Protein AF-A0A1Y2UXI9-F1 (afdb_monomer)

Secondary structure (DSSP, 8-state):
--HHHHHHHHHHHHHHHHHHHHHHHHHHHHHHHHHHHHHHHHHHHHHH-----HHHH-SS-TTHHHHHHHHHHHHHHHHHHHHHHHHHHSTT-----

Sequence (97 aa):
MSSDRYFWLQQFLNLLTFGLWGKLGRLTHYAVDAVLISTILAGMRRSTGLTFNTERVSIGEGKEANKWIEKYLGVGEWVMDQSVAIAGSSGWFRRTR

pLDDT: mean 70.85, std 12.06, range [44.03, 85.19]

Radius of gyration: 22.08 Å; Cα contacts (8 Å, |Δi|>4): 37; chains: 1; bounding box: 50×45×56 Å

Solvent-accessible surface area (backbone atoms only — not comparable to full-atom values): 5520 Å² total; per-residue (Å²): 138,61,67,69,64,51,53,58,50,50,54,52,51,48,52,52,48,56,59,48,47,64,52,48,55,55,51,50,50,54,52,50,51,52,46,51,52,21,27,52,52,28,49,48,33,70,74,69,65,51,72,78,64,57,74,78,71,38,84,79,50,83,56,64,57,51,55,50,49,52,50,43,28,50,50,9,46,51,52,50,54,52,50,50,53,50,46,66,69,36,94,85,50,78,89,81,130

Structure (mmCIF, N/CA/C/O backbone):
data_AF-A0A1Y2UXI9-F1
#
_entry.id   AF-A0A1Y2UXI9-F1
#
loop_
_atom_site.group_PDB
_atom_site.id
_atom_site.type_symbol
_atom_site.label_atom_id
_atom_site.label_alt_id
_atom_site.label_comp_id
_atom_site.label_asym_id
_atom_site.label_entity_id
_atom_site.label_seq_id
_atom_site.pdbx_PDB_ins_code
_atom_site.Cartn_x
_atom_site.Cartn_y
_atom_site.Cartn_z
_atom_site.occupancy
_atom_site.B_iso_or_equiv
_atom_site.auth_seq_id
_atom_site.auth_comp_id
_atom_site.auth_asym_id
_atom_site.auth_atom_id
_atom_site.pdbx_PDB_model_num
ATOM 1 N N . MET A 1 1 ? 24.908 18.794 -35.056 1.00 59.59 1 MET A N 1
ATOM 2 C CA . MET A 1 1 ? 25.443 19.281 -33.762 1.00 59.59 1 MET A CA 1
ATOM 3 C C . MET A 1 1 ? 24.363 19.530 -32.690 1.00 59.59 1 MET A C 1
ATOM 5 O O . MET A 1 1 ? 24.627 20.247 -31.730 1.00 59.59 1 MET A O 1
ATOM 9 N N . SER A 1 2 ? 23.150 18.960 -32.811 1.00 62.19 2 SER A N 1
ATOM 10 C CA . SER A 1 2 ? 22.142 18.972 -31.730 1.00 62.19 2 SER A CA 1
ATOM 11 C C . SER A 1 2 ? 21.935 17.587 -31.100 1.00 62.19 2 SER A C 1
ATOM 13 O O . SER A 1 2 ? 21.682 17.530 -29.903 1.00 62.19 2 SER A O 1
ATOM 15 N N . SER A 1 3 ? 22.133 16.489 -31.846 1.00 66.38 3 SER A N 1
ATOM 16 C CA . SER A 1 3 ? 21.939 15.110 -31.361 1.00 66.38 3 SER A CA 1
ATOM 17 C C . SER A 1 3 ? 22.839 14.716 -30.184 1.00 66.38 3 SER A C 1
ATOM 19 O O . SER A 1 3 ? 22.362 14.064 -29.259 1.00 66.38 3 SER A O 1
ATOM 21 N N . ASP A 1 4 ? 24.090 15.183 -30.148 1.00 74.69 4 ASP A N 1
ATOM 22 C CA . ASP A 1 4 ? 25.027 14.844 -29.062 1.00 74.69 4 ASP A CA 1
ATOM 23 C C . ASP A 1 4 ? 24.587 15.413 -27.711 1.00 74.69 4 ASP A C 1
ATOM 25 O O . ASP A 1 4 ? 24.788 14.794 -26.669 1.00 74.69 4 ASP A O 1
ATOM 29 N N . ARG A 1 5 ? 23.912 16.571 -27.711 1.00 71.88 5 ARG A N 1
ATOM 30 C CA . ARG A 1 5 ? 23.402 17.180 -26.475 1.00 71.88 5 ARG A CA 1
ATOM 31 C C . ARG A 1 5 ? 22.247 16.378 -25.877 1.00 71.88 5 ARG A C 1
ATOM 33 O O . ARG A 1 5 ? 22.131 16.308 -24.659 1.00 71.88 5 ARG A O 1
ATOM 40 N N . TYR A 1 6 ? 21.419 15.748 -26.710 1.00 78.00 6 TYR A N 1
ATOM 41 C CA . TYR A 1 6 ? 20.313 14.913 -26.236 1.00 78.00 6 TYR A CA 1
ATOM 42 C C . TYR A 1 6 ? 20.782 13.536 -25.765 1.00 78.00 6 TYR A C 1
ATOM 44 O O . TYR A 1 6 ? 20.193 12.997 -24.835 1.00 78.00 6 TYR A O 1
ATOM 52 N N . PHE A 1 7 ? 21.858 12.994 -26.341 1.00 82.44 7 PHE A N 1
ATOM 53 C CA . PHE A 1 7 ? 22.438 11.719 -25.912 1.00 82.44 7 PHE A CA 1
ATOM 54 C C . PHE A 1 7 ? 22.862 11.748 -24.432 1.00 82.44 7 PHE A C 1
ATOM 56 O O . PHE A 1 7 ? 22.467 10.887 -23.645 1.00 82.44 7 PHE A O 1
ATOM 63 N N . TRP A 1 8 ? 23.575 12.800 -24.022 1.00 76.38 8 TRP A N 1
ATOM 64 C CA . TRP A 1 8 ? 23.998 12.984 -22.630 1.00 76.38 8 TRP A CA 1
ATOM 65 C C . TRP A 1 8 ? 22.835 13.248 -21.671 1.00 76.38 8 TRP A C 1
ATOM 67 O O . TRP A 1 8 ? 22.818 12.717 -20.559 1.00 76.38 8 TRP A O 1
ATOM 77 N N . LEU A 1 9 ? 21.831 14.015 -22.106 1.00 82.56 9 LEU A N 1
ATOM 78 C CA . LEU A 1 9 ? 20.625 14.254 -21.311 1.00 82.56 9 LEU A CA 1
ATOM 79 C C . LEU A 1 9 ? 19.837 12.956 -21.089 1.00 82.56 9 LEU A C 1
ATOM 81 O O . LEU A 1 9 ? 19.427 12.683 -19.966 1.00 82.56 9 LEU A O 1
ATOM 85 N N . GLN A 1 10 ? 19.689 12.114 -22.114 1.00 81.19 10 GLN A N 1
ATOM 86 C CA . GLN A 1 10 ? 18.998 10.826 -21.998 1.00 81.19 10 GLN A CA 1
ATOM 87 C C . GLN A 1 10 ? 19.729 9.858 -21.060 1.00 81.19 1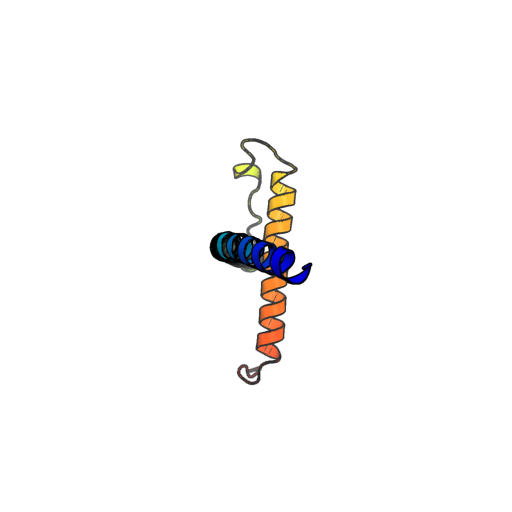0 GLN A C 1
ATOM 89 O O . GLN A 1 10 ? 19.095 9.202 -20.237 1.00 81.19 10 GLN A O 1
ATOM 94 N N . GLN A 1 11 ? 21.063 9.797 -21.110 1.00 79.44 11 GLN A N 1
ATOM 95 C CA . GLN A 1 11 ? 21.836 8.940 -20.206 1.00 79.44 11 GLN A CA 1
ATOM 96 C C . GLN A 1 11 ? 21.693 9.371 -18.737 1.00 79.44 11 GLN A C 1
ATOM 98 O O . GLN A 1 11 ? 21.550 8.522 -17.854 1.00 79.44 11 GLN A O 1
ATOM 103 N N . PHE A 1 12 ? 21.679 10.682 -18.482 1.00 81.69 12 PHE A N 1
ATOM 104 C CA . PHE A 1 12 ? 21.456 11.253 -17.154 1.00 81.69 12 PHE A CA 1
ATOM 105 C C . PHE A 1 12 ? 20.027 11.007 -16.647 1.00 81.69 12 PHE A C 1
ATOM 107 O O . PHE A 1 12 ? 19.843 10.542 -15.520 1.00 81.69 12 PHE A O 1
ATOM 114 N N . LEU A 1 13 ? 19.015 11.239 -17.490 1.00 79.69 13 LEU A N 1
ATOM 115 C CA . LEU A 1 13 ? 17.619 10.933 -17.166 1.00 79.69 13 LEU A CA 1
ATOM 116 C C . LEU A 1 13 ? 17.402 9.440 -16.897 1.00 79.69 13 LEU A C 1
ATOM 118 O O . LEU A 1 13 ? 16.683 9.098 -15.959 1.00 79.69 13 LEU A O 1
ATOM 122 N N . ASN A 1 14 ? 18.038 8.547 -17.658 1.00 81.06 14 ASN A N 1
ATOM 123 C CA . ASN A 1 14 ? 17.970 7.108 -17.410 1.00 81.06 14 ASN A CA 1
ATOM 124 C C . ASN A 1 14 ? 18.586 6.752 -16.055 1.00 81.06 14 ASN A C 1
ATOM 126 O O . ASN A 1 14 ? 17.982 5.995 -15.303 1.00 81.06 14 ASN A O 1
ATOM 130 N N . LEU A 1 15 ? 19.729 7.338 -15.687 1.00 79.69 15 LEU A N 1
ATOM 131 C CA . LEU A 1 15 ? 20.358 7.100 -14.383 1.00 79.69 15 LEU A CA 1
ATOM 132 C C . LEU A 1 15 ? 19.450 7.522 -13.215 1.00 79.69 15 LEU A C 1
ATOM 134 O O . LEU A 1 15 ? 19.314 6.795 -12.230 1.00 79.69 15 LEU A O 1
ATOM 138 N N . LEU A 1 16 ? 18.793 8.678 -13.351 1.00 78.44 16 LEU A N 1
ATOM 139 C CA . LEU A 1 16 ? 17.804 9.159 -12.387 1.00 78.44 16 LEU A CA 1
ATOM 140 C C . LEU A 1 16 ? 16.568 8.255 -12.347 1.00 78.44 16 LEU A C 1
ATOM 142 O O . LEU A 1 16 ? 16.103 7.917 -11.261 1.00 78.44 16 LEU A O 1
ATOM 146 N N . THR A 1 17 ? 16.077 7.818 -13.508 1.00 77.69 17 THR A N 1
ATOM 147 C CA . THR A 1 17 ? 14.931 6.906 -13.637 1.00 77.69 17 THR A CA 1
ATOM 148 C C . THR A 1 17 ? 15.221 5.556 -12.985 1.00 77.69 17 THR A C 1
ATOM 150 O O . THR A 1 17 ? 14.439 5.111 -12.151 1.00 77.69 17 THR A O 1
ATOM 153 N N . PHE A 1 18 ? 16.368 4.934 -13.274 1.00 76.19 18 PHE A N 1
ATOM 154 C CA . PHE A 1 18 ? 16.789 3.662 -12.677 1.00 76.19 18 PHE A CA 1
ATOM 155 C C . PHE A 1 18 ? 17.011 3.777 -11.160 1.00 76.19 18 PHE A C 1
ATOM 157 O O . PHE A 1 18 ? 16.583 2.903 -10.403 1.00 76.19 18 PHE A O 1
ATOM 164 N N . GLY A 1 19 ? 17.623 4.872 -10.695 1.00 76.00 19 GLY A N 1
ATOM 165 C CA . GLY A 1 19 ? 17.810 5.141 -9.267 1.00 76.00 19 GLY A CA 1
ATOM 166 C C . GLY A 1 19 ? 16.496 5.388 -8.514 1.00 76.00 19 GLY A C 1
ATOM 167 O O . GLY A 1 19 ? 16.340 4.935 -7.375 1.00 76.00 19 GLY A O 1
ATOM 168 N N . LEU A 1 20 ? 15.526 6.060 -9.144 1.00 75.94 20 LEU A N 1
ATOM 169 C CA . LEU A 1 20 ? 14.169 6.200 -8.610 1.00 75.94 20 LEU A CA 1
ATOM 170 C C . LEU A 1 20 ? 13.430 4.861 -8.605 1.00 75.94 20 LEU A C 1
ATOM 172 O O . LEU A 1 20 ? 12.744 4.555 -7.632 1.00 75.94 20 LEU A O 1
ATOM 176 N N . TRP A 1 21 ? 13.597 4.045 -9.646 1.00 77.56 21 TRP A N 1
ATOM 177 C CA . TRP A 1 21 ? 12.890 2.775 -9.805 1.00 77.56 21 TRP A CA 1
ATOM 178 C C . TRP A 1 21 ? 13.174 1.797 -8.659 1.00 77.56 21 TRP A C 1
ATOM 180 O O . TRP A 1 21 ? 12.257 1.178 -8.121 1.00 77.56 21 TRP A O 1
ATOM 190 N N . GLY A 1 22 ? 14.422 1.741 -8.182 1.00 76.38 22 GLY A N 1
ATOM 191 C CA . GLY A 1 22 ? 14.780 0.942 -7.003 1.00 76.38 22 GLY A CA 1
ATOM 192 C C . GLY A 1 22 ? 14.134 1.425 -5.692 1.00 76.38 22 GLY A C 1
ATOM 193 O O . GLY A 1 22 ? 13.891 0.631 -4.781 1.00 76.38 22 GLY A O 1
ATOM 194 N N . LYS A 1 23 ? 13.823 2.723 -5.569 1.00 77.75 23 LYS A N 1
ATOM 195 C CA . LYS A 1 23 ? 13.065 3.265 -4.425 1.00 77.75 23 LYS A CA 1
ATOM 196 C C . LYS A 1 23 ? 11.565 3.010 -4.576 1.00 77.75 23 LYS A C 1
ATOM 198 O O . LYS A 1 23 ? 10.918 2.676 -3.586 1.00 77.75 23 LYS A O 1
ATOM 203 N N . LEU A 1 24 ? 11.044 3.097 -5.802 1.00 81.25 24 LEU A N 1
ATOM 204 C CA . LEU A 1 24 ? 9.653 2.780 -6.121 1.00 81.25 24 LEU A CA 1
ATOM 205 C C . LEU A 1 24 ? 9.322 1.315 -5.825 1.00 81.25 24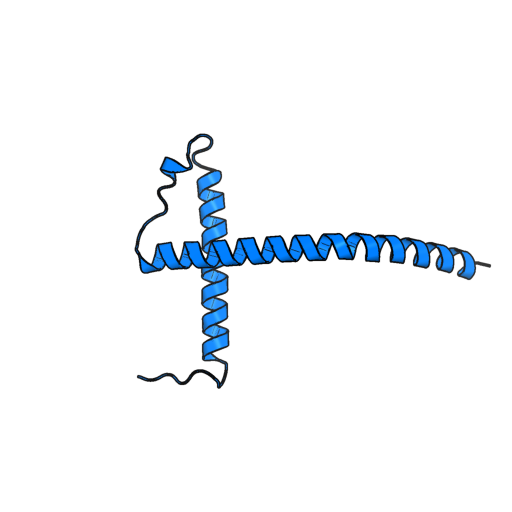 LEU A C 1
ATOM 207 O O . LEU A 1 24 ? 8.289 1.063 -5.226 1.00 81.25 24 LEU A O 1
ATOM 211 N N . GLY A 1 25 ? 10.220 0.367 -6.114 1.00 80.88 25 GLY A N 1
ATOM 212 C CA . GLY A 1 25 ? 9.993 -1.047 -5.785 1.00 80.88 25 GLY A CA 1
ATOM 213 C C . GLY A 1 25 ? 9.753 -1.300 -4.289 1.00 80.88 25 GLY A C 1
ATOM 214 O O . GLY A 1 25 ? 8.821 -2.009 -3.918 1.00 80.88 25 GLY A O 1
ATOM 215 N N . ARG A 1 26 ? 10.537 -0.660 -3.407 1.00 79.19 26 ARG A N 1
ATOM 216 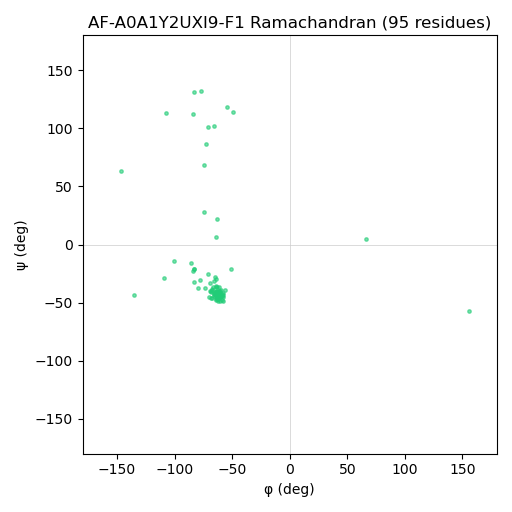C CA . ARG A 1 26 ? 10.326 -0.747 -1.948 1.00 79.19 26 ARG A CA 1
ATOM 217 C C . ARG A 1 26 ? 9.035 -0.061 -1.509 1.00 79.19 26 ARG A C 1
ATOM 219 O O . ARG A 1 26 ? 8.328 -0.594 -0.663 1.00 79.19 26 ARG A O 1
ATOM 226 N N . LEU A 1 27 ? 8.708 1.087 -2.104 1.00 84.94 27 LEU A N 1
ATOM 227 C CA . LEU A 1 27 ? 7.447 1.782 -1.841 1.00 84.94 27 LEU A CA 1
ATOM 228 C C . LEU A 1 27 ? 6.238 0.928 -2.244 1.00 84.94 27 LEU A C 1
ATOM 230 O O . LEU A 1 27 ? 5.284 0.837 -1.480 1.00 84.94 27 LEU A O 1
ATOM 234 N N . THR A 1 28 ? 6.291 0.273 -3.405 1.00 84.75 28 THR A N 1
ATOM 235 C CA . THR A 1 28 ? 5.251 -0.654 -3.859 1.00 84.75 28 THR A CA 1
ATOM 236 C C . THR A 1 28 ? 5.100 -1.818 -2.890 1.00 84.75 28 THR A C 1
ATOM 238 O O . THR A 1 28 ? 3.973 -2.135 -2.534 1.00 84.75 28 THR A O 1
ATOM 241 N N . HIS A 1 29 ? 6.196 -2.407 -2.404 1.00 84.81 29 HIS A N 1
ATOM 242 C CA . HIS A 1 29 ? 6.121 -3.453 -1.380 1.00 84.81 29 HIS A CA 1
ATOM 243 C C . HIS A 1 29 ? 5.417 -2.974 -0.107 1.00 84.81 29 HIS A C 1
ATOM 245 O O . HIS A 1 29 ? 4.471 -3.618 0.331 1.00 84.81 29 HIS A O 1
ATOM 251 N N . TYR A 1 30 ? 5.786 -1.809 0.434 1.00 84.06 30 TYR A N 1
ATOM 252 C CA . TYR A 1 30 ? 5.109 -1.266 1.617 1.00 84.06 30 TYR A CA 1
ATOM 253 C C . TYR A 1 30 ? 3.639 -0.920 1.361 1.00 84.06 30 TYR A C 1
ATOM 255 O O . TYR A 1 30 ? 2.803 -1.102 2.242 1.00 84.06 30 TYR A O 1
ATOM 263 N N . ALA A 1 31 ? 3.306 -0.441 0.160 1.00 83.81 31 ALA A N 1
ATOM 264 C CA . ALA A 1 31 ? 1.924 -0.186 -0.229 1.00 83.81 31 ALA A CA 1
ATOM 265 C C . ALA A 1 31 ? 1.114 -1.490 -0.313 1.00 83.81 31 ALA A C 1
ATOM 267 O O . ALA A 1 31 ? -0.011 -1.540 0.179 1.00 83.81 31 ALA A O 1
ATOM 268 N N . VAL A 1 32 ? 1.692 -2.551 -0.884 1.00 83.88 32 VAL A N 1
ATOM 269 C CA . VAL A 1 32 ? 1.077 -3.884 -0.937 1.00 83.88 32 VAL A CA 1
ATOM 270 C C . VAL A 1 32 ? 0.874 -4.435 0.474 1.00 83.88 32 VAL A C 1
ATOM 272 O O . VAL A 1 32 ? -0.234 -4.854 0.794 1.00 83.88 32 VAL A O 1
ATOM 275 N N . ASP A 1 33 ? 1.881 -4.360 1.345 1.00 83.81 33 ASP A N 1
ATOM 276 C CA . ASP A 1 33 ? 1.771 -4.821 2.733 1.00 83.81 33 ASP A CA 1
ATOM 277 C C . ASP A 1 33 ? 0.694 -4.046 3.505 1.00 83.81 33 ASP A C 1
ATOM 279 O O . ASP A 1 33 ? -0.124 -4.641 4.206 1.00 83.81 33 ASP A O 1
ATOM 283 N N . ALA A 1 34 ? 0.628 -2.723 3.329 1.00 85.19 34 ALA A N 1
ATOM 284 C CA . ALA A 1 34 ? -0.401 -1.891 3.946 1.00 85.19 34 ALA A CA 1
ATOM 285 C C . ALA A 1 34 ? -1.816 -2.290 3.492 1.00 85.19 34 ALA A C 1
ATOM 287 O O . ALA A 1 34 ? -2.734 -2.350 4.313 1.00 85.19 34 ALA A O 1
ATOM 288 N N . VAL A 1 35 ? -1.989 -2.604 2.205 1.00 82.31 35 VAL A N 1
ATOM 289 C CA . VAL A 1 35 ? -3.259 -3.086 1.642 1.00 82.31 35 VAL A CA 1
ATOM 290 C C . VAL A 1 35 ? -3.609 -4.481 2.161 1.00 82.31 35 VAL A C 1
ATOM 292 O O . VAL A 1 35 ? -4.766 -4.726 2.502 1.00 82.31 35 VAL A O 1
ATOM 295 N N . LEU A 1 36 ? -2.639 -5.391 2.276 1.00 83.62 36 LEU A N 1
ATOM 296 C CA . LEU A 1 36 ? -2.855 -6.728 2.836 1.00 83.62 36 LEU A CA 1
ATOM 297 C C . LEU A 1 36 ? -3.306 -6.651 4.297 1.00 83.62 36 LEU A C 1
ATOM 299 O O . LEU A 1 36 ? -4.302 -7.271 4.668 1.00 83.62 36 LEU A O 1
ATOM 303 N N . ILE A 1 37 ? -2.624 -5.840 5.109 1.00 82.94 37 ILE A N 1
ATOM 304 C CA . ILE A 1 37 ? -2.991 -5.602 6.510 1.00 82.94 37 ILE A CA 1
ATOM 305 C C . ILE A 1 37 ? -4.398 -5.000 6.593 1.00 82.94 37 ILE A C 1
ATOM 307 O O . ILE A 1 37 ? -5.216 -5.465 7.383 1.00 82.94 37 ILE A O 1
ATOM 311 N N . SER A 1 38 ? -4.706 -4.015 5.748 1.00 79.88 38 SER A N 1
ATOM 312 C CA . SER A 1 38 ? -6.038 -3.411 5.635 1.00 79.88 38 SER A CA 1
ATOM 313 C C . SER A 1 38 ? -7.118 -4.444 5.292 1.00 79.88 38 SER A C 1
ATOM 315 O O . SER A 1 38 ? -8.162 -4.477 5.942 1.00 79.88 38 SER A O 1
ATOM 317 N N . THR A 1 39 ? -6.849 -5.326 4.329 1.00 83.19 39 THR A N 1
ATOM 318 C CA . THR A 1 39 ? -7.767 -6.386 3.890 1.00 83.19 39 THR A CA 1
ATOM 319 C C . THR A 1 39 ? -8.023 -7.392 5.011 1.00 83.19 39 THR A C 1
ATOM 321 O O . THR A 1 39 ? -9.171 -7.754 5.262 1.00 83.19 39 THR A O 1
ATOM 324 N N . ILE A 1 40 ? -6.980 -7.799 5.743 1.00 81.50 40 ILE A N 1
ATOM 325 C CA . ILE A 1 40 ? -7.102 -8.694 6.902 1.00 81.50 40 ILE A CA 1
ATOM 326 C C . ILE A 1 40 ? -7.905 -8.019 8.020 1.00 81.50 40 ILE A C 1
ATOM 328 O O . ILE A 1 40 ? -8.834 -8.626 8.551 1.00 81.50 40 ILE A O 1
ATOM 332 N N . LEU A 1 41 ? -7.607 -6.759 8.350 1.00 74.00 41 LEU A N 1
ATOM 333 C CA . LEU A 1 41 ? -8.339 -6.000 9.370 1.00 74.00 41 LEU A CA 1
ATOM 334 C C . LEU A 1 41 ? -9.813 -5.800 9.000 1.00 74.00 41 LEU A C 1
ATOM 336 O O . LEU A 1 41 ? -10.688 -5.956 9.853 1.00 74.00 41 LEU A O 1
ATOM 340 N N . ALA A 1 42 ? -10.094 -5.480 7.738 1.00 77.38 42 ALA A N 1
ATOM 341 C CA . ALA A 1 42 ? -11.445 -5.347 7.207 1.00 77.38 42 ALA A CA 1
ATOM 342 C C . ALA A 1 42 ? -12.202 -6.678 7.268 1.00 77.38 42 ALA A C 1
ATOM 344 O O . ALA A 1 42 ? -13.329 -6.735 7.765 1.00 77.38 42 ALA A O 1
ATOM 345 N N . GLY A 1 43 ? -11.553 -7.767 6.850 1.00 72.12 43 GLY A N 1
ATOM 346 C CA . GLY A 1 43 ? -12.082 -9.122 6.954 1.00 72.12 43 GLY A CA 1
ATOM 347 C C . GLY A 1 43 ? -12.391 -9.517 8.398 1.00 72.12 43 GLY A C 1
ATOM 348 O O . GLY A 1 43 ? -13.473 -10.033 8.661 1.00 72.12 43 GLY A O 1
ATOM 349 N N . MET A 1 44 ? -11.497 -9.213 9.347 1.00 73.69 44 MET A N 1
ATOM 350 C CA . MET A 1 44 ? -11.711 -9.446 10.781 1.00 73.69 44 MET A CA 1
ATOM 351 C C . MET A 1 44 ? -12.877 -8.618 11.330 1.00 73.69 44 MET A C 1
ATOM 353 O O . MET A 1 44 ? -13.730 -9.166 12.025 1.00 73.69 44 MET A O 1
ATOM 357 N N . ARG A 1 45 ? -12.969 -7.325 10.990 1.00 65.69 45 ARG A N 1
ATOM 358 C CA . ARG A 1 45 ? -14.099 -6.458 11.370 1.00 65.69 45 ARG A CA 1
ATOM 359 C C . ARG A 1 45 ? -15.430 -7.013 10.856 1.00 65.69 45 ARG A C 1
ATOM 361 O O . ARG A 1 45 ? -16.413 -7.020 11.593 1.00 65.69 45 ARG A O 1
ATOM 368 N N . ARG A 1 46 ? -15.461 -7.514 9.616 1.00 66.25 46 ARG A N 1
ATOM 369 C CA . ARG A 1 46 ? -16.654 -8.104 8.989 1.00 66.25 46 ARG A CA 1
ATOM 370 C C . ARG A 1 46 ? -17.005 -9.491 9.539 1.00 66.25 46 ARG A C 1
ATOM 372 O O . ARG A 1 46 ? -18.186 -9.788 9.672 1.00 66.25 46 ARG A O 1
ATOM 379 N N . SER A 1 47 ? -16.016 -10.335 9.848 1.00 58.88 47 SER A N 1
ATOM 380 C CA . SER A 1 47 ? -16.234 -11.719 10.303 1.00 58.88 47 SER A CA 1
ATOM 381 C C . SER A 1 47 ? -16.536 -11.831 11.795 1.00 58.88 47 SER A C 1
ATOM 383 O O . SER A 1 47 ? -17.291 -12.709 12.202 1.00 58.88 47 SER A O 1
ATOM 385 N N . THR A 1 48 ? -15.970 -10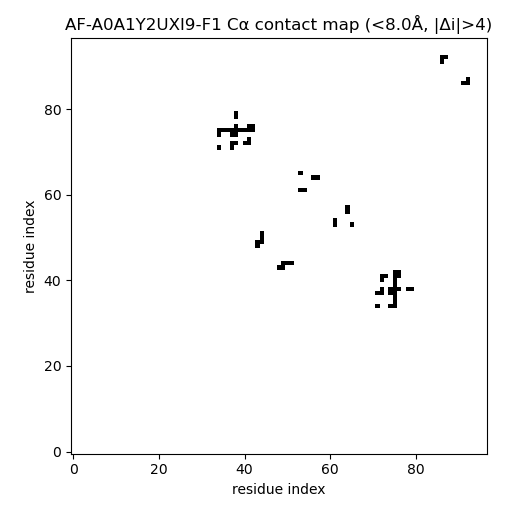.942 12.609 1.00 57.53 48 THR A N 1
ATOM 386 C CA . THR A 1 48 ? -16.141 -10.967 14.068 1.00 57.53 48 THR A CA 1
ATOM 387 C C . THR A 1 48 ? -17.172 -9.956 14.566 1.00 57.53 48 THR A C 1
ATOM 389 O O . THR A 1 48 ? -17.589 -10.031 15.718 1.00 57.53 48 THR A O 1
ATOM 392 N N . GLY A 1 49 ? -17.582 -8.995 13.729 1.00 52.03 49 GLY A N 1
ATOM 393 C CA . GLY A 1 49 ? -18.450 -7.890 14.140 1.00 52.03 49 GLY A CA 1
ATOM 394 C C . GLY A 1 49 ? -17.792 -6.933 15.142 1.00 52.03 49 GLY A C 1
ATOM 395 O O . GLY A 1 49 ? -18.452 -6.007 15.611 1.00 52.03 49 GLY A O 1
ATOM 396 N N . LEU A 1 50 ? -16.503 -7.122 15.467 1.00 52.34 50 LEU A N 1
ATOM 397 C CA . LEU A 1 50 ? -15.748 -6.184 16.286 1.00 52.34 50 LEU A CA 1
ATOM 398 C C . LEU A 1 50 ? -15.493 -4.920 15.464 1.00 52.34 50 LEU A C 1
ATOM 400 O O . LEU A 1 50 ? -14.589 -4.847 14.629 1.00 52.34 50 LEU A O 1
ATOM 404 N N . THR A 1 51 ? -16.290 -3.891 15.725 1.00 52.28 51 THR A N 1
ATOM 405 C CA . THR A 1 51 ? -15.920 -2.513 15.428 1.00 52.28 51 THR A CA 1
ATOM 406 C C . THR A 1 51 ? -14.581 -2.245 16.105 1.00 52.28 51 THR A C 1
ATOM 408 O O . THR A 1 51 ? -14.465 -2.359 17.325 1.00 52.28 51 THR A O 1
ATOM 411 N N . PHE A 1 52 ? -13.550 -1.931 15.312 1.00 52.28 52 PHE A N 1
ATOM 412 C CA . PHE A 1 52 ? -12.280 -1.448 15.844 1.00 52.28 52 PHE A CA 1
ATOM 413 C C . PHE A 1 52 ? -12.600 -0.327 16.822 1.00 52.28 52 PHE A C 1
ATOM 415 O O . PHE A 1 52 ? -13.165 0.690 16.418 1.00 52.28 52 PHE A O 1
ATOM 422 N N . ASN A 1 53 ? -12.314 -0.553 18.106 1.00 47.59 53 ASN A N 1
ATOM 423 C CA . ASN A 1 53 ? -12.576 0.442 19.125 1.00 47.59 53 ASN A CA 1
ATOM 424 C C . ASN A 1 53 ? -11.536 1.551 18.950 1.00 47.59 53 ASN A C 1
ATOM 426 O O . ASN A 1 53 ? -10.444 1.528 19.523 1.00 47.59 53 ASN A O 1
ATOM 430 N N . THR A 1 54 ? -11.884 2.487 18.074 1.00 51.28 54 THR A N 1
ATOM 431 C CA . THR A 1 54 ? -11.172 3.715 17.742 1.00 51.28 54 THR A CA 1
ATOM 432 C C . THR A 1 54 ? -10.809 4.524 18.981 1.00 51.28 54 THR A C 1
ATOM 434 O O . THR A 1 54 ? -9.844 5.281 18.968 1.00 51.28 54 THR A O 1
ATOM 437 N N . GLU A 1 55 ? -11.507 4.294 20.088 1.00 48.94 55 GLU A N 1
ATOM 438 C CA . GLU A 1 55 ? -11.264 4.883 21.397 1.00 48.94 55 GLU A CA 1
ATOM 439 C C . GLU A 1 55 ? -9.908 4.473 22.010 1.00 48.94 55 GLU A C 1
ATOM 441 O O . GLU A 1 55 ? -9.280 5.287 22.679 1.00 48.94 55 GLU A O 1
ATOM 446 N N . ARG A 1 56 ? -9.368 3.273 21.718 1.00 46.00 56 ARG A N 1
ATOM 447 C CA . ARG A 1 56 ? -8.021 2.873 22.199 1.00 46.00 56 ARG A CA 1
ATOM 448 C C . ARG A 1 56 ? -6.867 3.383 21.332 1.00 46.00 56 ARG A C 1
ATOM 450 O O . ARG A 1 56 ? -5.745 3.473 21.818 1.00 46.00 56 ARG A O 1
ATOM 457 N N . VAL A 1 57 ? -7.137 3.724 20.070 1.00 47.28 57 VAL A N 1
ATOM 458 C CA . VAL A 1 57 ? -6.179 4.417 19.183 1.00 47.28 57 VAL A CA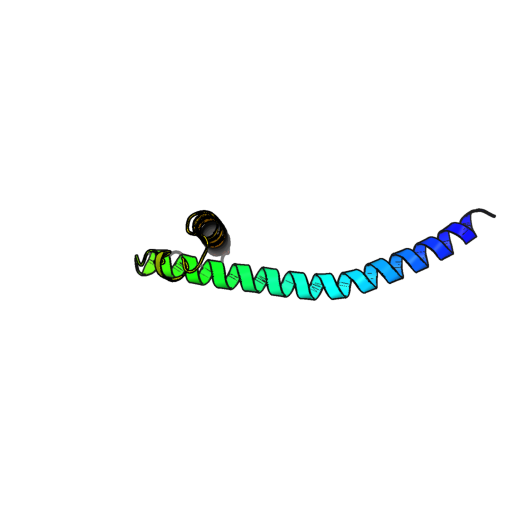 1
ATOM 459 C C . VAL A 1 57 ? -6.255 5.940 19.380 1.00 47.28 57 VAL A C 1
ATOM 461 O O . VAL A 1 57 ? -5.321 6.655 19.035 1.00 47.28 57 VAL A O 1
ATOM 464 N N . SER A 1 58 ? -7.319 6.442 20.020 1.00 44.03 58 SER A N 1
ATOM 465 C CA . SER A 1 58 ? -7.572 7.865 20.300 1.00 44.03 58 SER A CA 1
ATOM 466 C C . SER A 1 58 ? -6.711 8.476 21.416 1.00 44.03 58 SER A C 1
ATOM 468 O O . SER A 1 58 ? -7.102 9.480 22.010 1.00 44.03 58 SER A O 1
ATOM 470 N N . ILE A 1 59 ? -5.501 7.965 21.663 1.00 47.91 59 ILE A N 1
ATOM 471 C CA . ILE A 1 59 ? -4.483 8.740 22.386 1.00 47.91 59 ILE A CA 1
ATOM 472 C C . ILE A 1 59 ? -3.949 9.816 21.419 1.00 47.91 59 ILE A C 1
ATOM 474 O O . ILE A 1 59 ? -2.836 9.713 20.921 1.00 47.91 59 ILE A O 1
ATOM 478 N N . GLY A 1 60 ? -4.769 10.814 21.063 1.00 45.62 60 GLY A N 1
ATOM 479 C CA . GLY A 1 60 ? -4.296 11.988 20.317 1.00 45.62 60 GLY A CA 1
ATOM 480 C C . GLY A 1 60 ? -5.327 12.755 19.484 1.00 45.62 60 GLY A C 1
ATOM 481 O O . GLY A 1 60 ? -5.478 13.952 19.686 1.00 45.62 60 GLY A O 1
ATOM 482 N N . GLU A 1 61 ? -6.024 12.123 18.530 1.00 52.94 61 GLU A N 1
ATOM 483 C CA . GLU A 1 61 ? -6.677 12.868 17.425 1.00 52.94 61 GLU A CA 1
ATOM 484 C C . GLU A 1 61 ? -8.002 12.226 16.949 1.00 52.94 61 GLU A C 1
ATOM 486 O O . GLU A 1 61 ? -8.146 11.769 15.812 1.00 52.94 61 GLU A O 1
ATOM 491 N N . GLY A 1 62 ? -8.998 12.178 17.839 1.00 53.94 62 GLY A N 1
ATOM 492 C CA . GLY A 1 62 ? -10.235 11.374 17.750 1.00 53.94 62 GLY A CA 1
ATOM 493 C C . GLY A 1 62 ? -11.246 11.633 16.612 1.00 53.94 62 GLY A C 1
ATOM 494 O O . GLY A 1 62 ? -12.406 11.255 16.752 1.00 53.94 62 GLY A O 1
ATOM 495 N N . LYS A 1 63 ? -10.870 12.235 15.475 1.00 56.88 63 LYS A N 1
ATOM 496 C CA . LYS A 1 63 ? -11.736 12.316 14.273 1.00 56.88 63 LYS A CA 1
ATOM 497 C C . LYS A 1 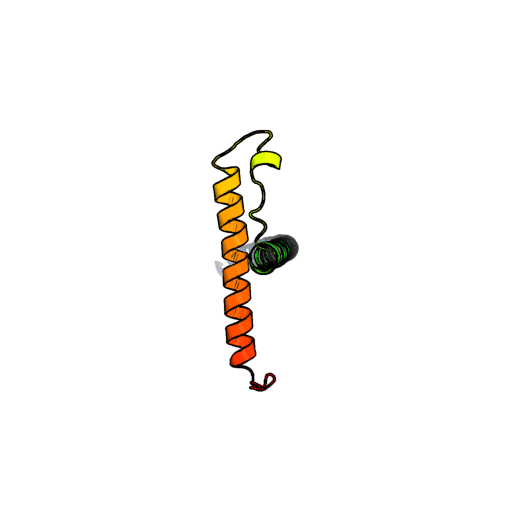63 ? -11.002 12.006 12.974 1.00 56.88 63 LYS A C 1
ATOM 499 O O . LYS A 1 63 ? -11.513 11.242 12.158 1.00 56.88 63 LYS A O 1
ATOM 504 N N . GLU A 1 64 ? -9.798 12.543 12.801 1.00 58.72 64 GLU A N 1
ATOM 505 C CA . GLU A 1 64 ? -9.001 12.283 11.601 1.00 58.72 64 GLU A CA 1
ATOM 506 C C . GLU A 1 64 ? -8.508 10.835 11.583 1.00 58.72 64 GLU A C 1
ATOM 508 O O . GLU A 1 64 ? -8.698 10.148 10.582 1.00 58.72 64 GLU A O 1
ATOM 513 N N . ALA A 1 65 ? -7.997 10.314 12.704 1.00 60.59 65 ALA A N 1
ATOM 514 C CA . ALA A 1 65 ? -7.564 8.918 12.800 1.00 60.59 65 ALA A CA 1
ATOM 515 C C . ALA A 1 65 ? -8.689 7.933 12.438 1.00 60.59 65 ALA A C 1
ATOM 517 O O . ALA A 1 65 ? -8.458 6.965 11.717 1.00 60.59 65 ALA A O 1
ATOM 518 N N . ASN A 1 66 ? -9.926 8.227 12.847 1.00 65.81 66 ASN A N 1
ATOM 519 C CA . ASN A 1 66 ? -11.093 7.399 12.533 1.00 65.81 66 ASN A CA 1
ATOM 520 C C . ASN A 1 66 ? -11.402 7.405 11.042 1.00 65.81 66 ASN A C 1
ATOM 522 O O . ASN A 1 66 ? -11.579 6.347 10.449 1.00 65.81 66 ASN A O 1
ATOM 526 N N . LYS A 1 67 ? -11.368 8.582 10.414 1.00 70.81 67 LYS A N 1
ATOM 527 C CA . LYS A 1 67 ? -11.559 8.729 8.969 1.00 70.81 67 LYS A CA 1
ATOM 528 C C . LYS A 1 67 ? -10.455 8.035 8.168 1.00 70.81 67 LYS A C 1
ATOM 530 O O . LYS A 1 67 ? -10.721 7.476 7.105 1.00 70.81 67 LYS A O 1
ATOM 535 N N . TRP A 1 68 ? -9.215 8.063 8.655 1.00 71.50 68 TRP A N 1
ATOM 536 C CA . TRP A 1 68 ? -8.104 7.333 8.046 1.00 71.50 68 TRP A CA 1
ATOM 537 C C . TRP A 1 68 ? -8.281 5.824 8.196 1.00 71.50 68 TRP A C 1
ATOM 539 O O . TRP A 1 68 ? -8.165 5.116 7.203 1.00 71.50 68 TRP A O 1
ATOM 549 N N . ILE A 1 69 ? -8.640 5.335 9.382 1.00 72.44 69 ILE A N 1
ATOM 550 C CA . ILE A 1 69 ? -8.918 3.914 9.627 1.00 72.44 69 ILE A CA 1
ATOM 551 C C . ILE A 1 69 ? -10.090 3.428 8.766 1.00 72.44 69 ILE A C 1
ATOM 553 O O . ILE A 1 69 ? -9.979 2.381 8.139 1.00 72.44 69 ILE A O 1
ATOM 557 N N . GLU A 1 70 ? -11.172 4.199 8.658 1.00 74.62 70 GLU A N 1
ATOM 558 C CA . GLU A 1 70 ? -12.304 3.896 7.773 1.00 74.62 70 GLU A CA 1
ATOM 559 C C . GLU A 1 70 ? -11.875 3.803 6.306 1.00 74.62 70 GLU A C 1
ATOM 561 O O . GLU A 1 70 ? -12.252 2.856 5.619 1.00 74.62 70 GLU A O 1
ATOM 566 N N . LYS A 1 71 ? -11.037 4.732 5.827 1.00 78.31 71 LYS A N 1
ATOM 567 C CA . LYS A 1 71 ? -10.471 4.665 4.471 1.00 78.31 71 LYS A CA 1
ATOM 568 C C . LYS A 1 71 ? -9.579 3.441 4.281 1.00 78.31 71 LYS A C 1
ATOM 570 O O . LYS A 1 71 ? -9.697 2.772 3.259 1.00 78.31 71 LYS A O 1
ATOM 575 N N . TYR A 1 72 ? -8.711 3.140 5.247 1.00 73.50 72 TYR A N 1
ATOM 576 C CA . TYR A 1 72 ? -7.859 1.953 5.212 1.00 73.50 72 TYR A CA 1
ATOM 577 C C . TYR A 1 72 ? -8.710 0.686 5.162 1.00 73.50 72 TYR A C 1
ATOM 579 O O . TYR A 1 72 ? -8.494 -0.138 4.286 1.00 73.50 72 TYR A O 1
ATOM 587 N N . LEU A 1 73 ? -9.716 0.542 6.021 1.00 77.12 73 LEU A N 1
ATOM 588 C CA . LEU A 1 73 ? -10.628 -0.605 6.015 1.00 77.12 73 LEU A CA 1
ATOM 589 C C . LEU A 1 73 ? -11.423 -0.700 4.703 1.00 77.12 73 LEU A C 1
ATOM 591 O O . LEU A 1 73 ? -11.545 -1.788 4.149 1.00 77.12 73 LEU A O 1
ATOM 595 N N . GLY A 1 74 ? -11.897 0.426 4.164 1.00 80.75 74 GLY A N 1
ATOM 596 C CA . GLY A 1 74 ? -12.645 0.467 2.904 1.00 80.75 74 GLY A CA 1
ATOM 597 C C . GLY A 1 74 ? -11.831 0.010 1.690 1.00 80.75 74 GLY A C 1
ATOM 598 O O . GLY A 1 74 ? -12.360 -0.686 0.825 1.00 80.75 74 GLY A O 1
ATOM 599 N N . VAL A 1 75 ? -10.530 0.327 1.638 1.00 83.94 75 VAL A N 1
ATOM 600 C CA . VAL A 1 75 ? -9.635 -0.216 0.597 1.00 83.94 75 VAL A CA 1
ATOM 601 C C . VAL A 1 75 ? -9.544 -1.739 0.711 1.00 83.94 75 VAL A C 1
ATOM 603 O O . VAL A 1 75 ? -9.597 -2.428 -0.304 1.00 83.94 75 VAL A O 1
ATOM 606 N N . GLY A 1 76 ? -9.460 -2.269 1.932 1.00 80.06 76 GLY A N 1
ATOM 607 C CA . GLY A 1 76 ? -9.391 -3.706 2.186 1.00 80.06 76 GLY A CA 1
ATOM 608 C C . GLY A 1 76 ? -10.660 -4.445 1.765 1.00 80.06 76 GLY A C 1
ATOM 609 O O . GLY A 1 76 ? -10.580 -5.485 1.116 1.00 80.06 76 GLY A O 1
ATOM 610 N N . GLU A 1 77 ? -11.834 -3.882 2.066 1.00 78.06 77 GLU A N 1
ATOM 611 C CA . GLU A 1 77 ? -13.122 -4.415 1.600 1.00 78.06 77 GLU A CA 1
ATOM 612 C C . GLU A 1 77 ? -13.198 -4.419 0.066 1.00 78.06 77 GLU A C 1
ATOM 614 O O . GLU A 1 77 ? -13.532 -5.444 -0.525 1.00 78.06 77 GLU A O 1
ATOM 619 N N . TRP A 1 78 ? -12.794 -3.324 -0.589 1.00 84.88 78 TRP A N 1
ATOM 620 C CA . TRP A 1 78 ? -12.776 -3.242 -2.051 1.00 84.88 78 TRP A CA 1
ATOM 621 C C . TRP A 1 78 ? -11.841 -4.281 -2.684 1.00 84.88 78 TRP A C 1
ATOM 623 O O . TRP A 1 78 ? -12.233 -4.967 -3.628 1.00 84.88 78 TRP A O 1
ATOM 633 N N . VAL A 1 79 ? -10.623 -4.443 -2.153 1.00 83.50 79 VAL A N 1
ATOM 634 C CA . VAL A 1 79 ? -9.667 -5.455 -2.632 1.00 83.50 79 VAL A CA 1
ATOM 635 C C . VAL A 1 79 ? -10.225 -6.860 -2.443 1.00 83.50 79 VAL A C 1
ATOM 637 O O . VAL A 1 79 ? -10.120 -7.690 -3.349 1.00 83.50 79 VAL A O 1
ATOM 640 N N . MET A 1 80 ? -10.863 -7.128 -1.303 1.00 80.12 80 MET A N 1
ATOM 641 C CA . MET A 1 80 ? -11.488 -8.419 -1.046 1.00 80.12 80 MET A CA 1
ATOM 642 C C . MET A 1 80 ? -12.629 -8.697 -2.028 1.00 80.12 80 MET A C 1
ATOM 644 O O . MET A 1 80 ? -12.652 -9.767 -2.636 1.00 80.12 80 MET A O 1
ATOM 648 N N . ASP A 1 81 ? -13.514 -7.733 -2.264 1.00 81.75 81 ASP A N 1
ATOM 649 C CA . ASP A 1 81 ? -14.625 -7.880 -3.207 1.00 81.75 81 ASP A CA 1
ATOM 650 C C . ASP A 1 81 ? -14.126 -8.104 -4.645 1.00 81.75 81 ASP A C 1
ATOM 652 O O . ASP A 1 81 ? -14.628 -8.985 -5.350 1.00 81.75 81 ASP A O 1
ATOM 656 N N . GLN A 1 82 ? -13.084 -7.380 -5.074 1.00 81.56 82 GLN A N 1
ATOM 657 C CA . GLN A 1 82 ? -12.446 -7.608 -6.374 1.00 81.56 82 GLN A CA 1
ATOM 658 C C . GLN A 1 82 ? -11.794 -8.992 -6.457 1.00 81.56 82 GLN A C 1
ATOM 660 O O . GLN A 1 82 ? -11.935 -9.677 -7.470 1.00 81.56 82 GLN A O 1
ATOM 665 N N . SER A 1 83 ? -11.126 -9.443 -5.390 1.00 77.94 83 SER A N 1
ATOM 666 C CA . SER A 1 83 ? -10.517 -10.776 -5.350 1.00 77.94 83 SER A CA 1
ATOM 667 C C . SER A 1 83 ? -11.562 -11.885 -5.494 1.00 77.94 83 SER A C 1
ATOM 669 O O . SER A 1 83 ? -11.342 -12.834 -6.243 1.00 77.94 83 SER A O 1
ATOM 671 N N . VAL A 1 84 ? -12.735 -11.735 -4.867 1.00 74.50 84 VAL A N 1
ATOM 672 C CA . VAL A 1 84 ? -13.855 -12.680 -4.980 1.00 74.50 84 VAL A CA 1
ATOM 673 C C . VAL A 1 84 ? -14.473 -12.640 -6.377 1.00 74.50 84 VAL A C 1
ATOM 675 O O . VAL A 1 84 ? -14.788 -13.695 -6.926 1.00 74.50 84 VAL A O 1
ATOM 678 N N . ALA A 1 85 ? -14.621 -11.458 -6.980 1.00 79.06 85 ALA A N 1
ATOM 679 C CA . ALA A 1 85 ? -15.113 -11.325 -8.351 1.00 79.06 85 ALA A CA 1
ATOM 680 C C . ALA A 1 85 ? -14.179 -12.023 -9.353 1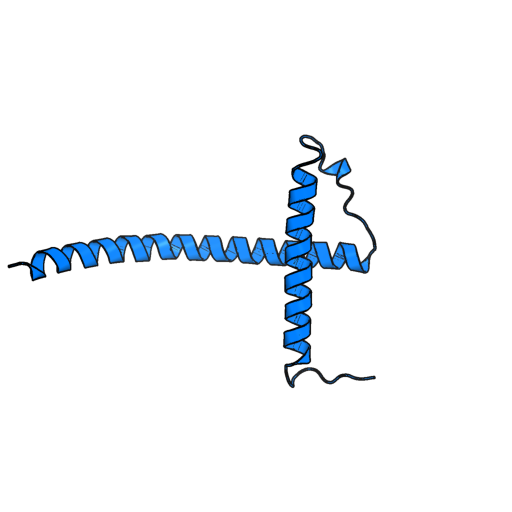.00 79.06 85 ALA A C 1
ATOM 682 O O . ALA A 1 85 ? -14.635 -12.794 -10.200 1.00 79.06 85 ALA A O 1
ATOM 683 N N . ILE A 1 86 ? -12.866 -11.823 -9.205 1.00 75.25 86 ILE A N 1
ATOM 684 C CA . ILE A 1 86 ? -11.849 -12.492 -10.020 1.00 75.25 86 ILE A CA 1
ATOM 685 C C . ILE A 1 86 ? -11.880 -14.002 -9.764 1.00 75.25 86 ILE A C 1
ATOM 687 O O . ILE A 1 86 ? -11.962 -14.772 -10.721 1.00 75.25 86 ILE A O 1
ATOM 691 N N . ALA A 1 87 ? -11.903 -14.437 -8.501 1.00 72.69 87 ALA A N 1
ATOM 692 C CA . ALA A 1 87 ? -11.960 -15.850 -8.130 1.00 72.69 87 ALA A CA 1
ATOM 693 C C . ALA A 1 87 ? -13.209 -16.544 -8.694 1.00 72.69 87 ALA A C 1
ATOM 695 O O . ALA A 1 87 ? -13.095 -17.632 -9.254 1.00 72.69 87 ALA A O 1
ATOM 696 N N . GLY A 1 88 ? -14.373 -15.893 -8.635 1.00 65.31 88 GLY A N 1
ATOM 697 C CA . GLY A 1 88 ? -15.626 -16.395 -9.201 1.00 65.31 88 GLY A CA 1
ATOM 698 C C . GLY A 1 88 ? -15.679 -16.380 -10.732 1.00 65.31 88 GLY A C 1
ATOM 699 O O . GLY A 1 88 ? -16.409 -17.177 -11.315 1.00 65.31 88 GLY A O 1
ATOM 700 N N . SER A 1 89 ? -14.908 -15.504 -11.385 1.00 66.56 89 SER A N 1
ATOM 701 C CA . SER A 1 89 ? -14.751 -15.484 -12.848 1.00 66.56 89 SER A CA 1
ATOM 702 C C . SER A 1 89 ? -13.701 -16.480 -13.358 1.00 66.56 89 SER A C 1
ATOM 704 O O . SER A 1 89 ? -13.731 -16.880 -14.521 1.00 66.56 89 SER A O 1
ATOM 706 N N . SER A 1 90 ? -12.776 -16.903 -12.491 1.00 57.56 90 SER A N 1
ATOM 707 C CA . SER A 1 90 ? -11.759 -17.891 -12.827 1.00 57.56 90 SER A CA 1
ATOM 708 C C . SER A 1 90 ? -12.366 -19.298 -12.824 1.00 57.56 90 SER A C 1
ATOM 710 O O . SER A 1 90 ? -13.012 -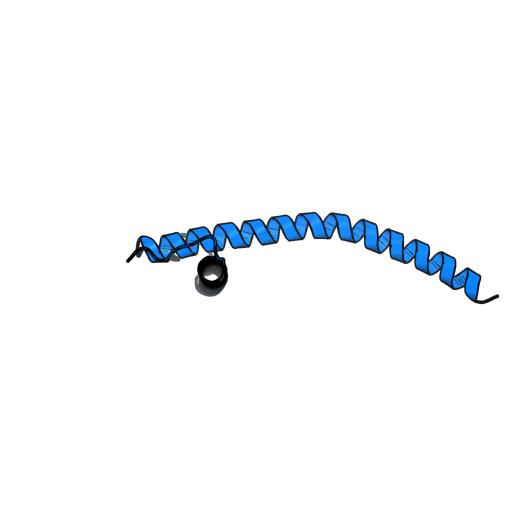19.713 -11.864 1.00 57.56 90 SER A O 1
ATOM 712 N N . GLY A 1 91 ? -12.109 -20.083 -13.875 1.00 58.91 91 GLY A N 1
ATOM 713 C CA . GLY A 1 91 ? -12.557 -21.482 -13.983 1.00 58.91 91 GLY A CA 1
ATOM 714 C C . GLY A 1 91 ? -11.962 -22.445 -12.938 1.00 58.91 91 GLY A C 1
ATOM 715 O O . GLY A 1 91 ? -12.172 -23.651 -13.040 1.00 58.91 91 GLY A O 1
ATOM 716 N N . TRP A 1 92 ? -11.215 -21.925 -11.957 1.00 59.03 92 TRP A N 1
ATOM 717 C CA . TRP A 1 92 ? -10.630 -22.660 -10.834 1.00 59.03 92 TRP A CA 1
ATOM 718 C C . TRP A 1 92 ? -11.611 -22.854 -9.671 1.00 59.03 92 TRP A C 1
ATOM 720 O O . TRP A 1 92 ? -11.455 -23.803 -8.904 1.00 59.03 92 TRP A O 1
ATOM 730 N N . PHE A 1 93 ? -12.647 -22.016 -9.554 1.00 55.81 9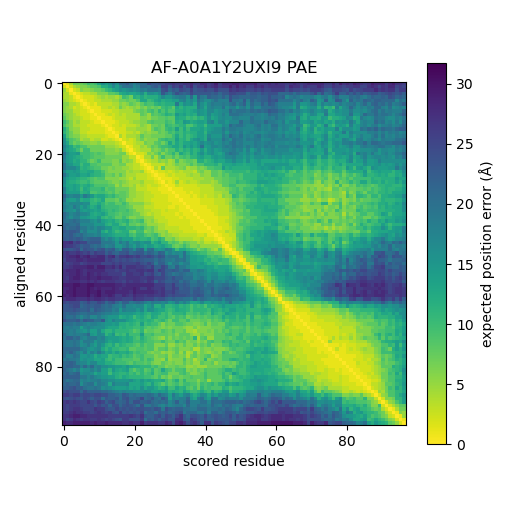3 PHE A N 1
ATOM 731 C CA . PHE A 1 93 ? -13.659 -22.143 -8.506 1.00 55.81 93 PHE A CA 1
ATOM 732 C C . PHE A 1 93 ? -14.984 -22.644 -9.084 1.00 55.81 93 PHE A C 1
ATOM 734 O O . PHE A 1 93 ? -15.673 -21.956 -9.833 1.00 55.81 93 PHE A O 1
ATOM 741 N N . ARG A 1 94 ? -15.385 -23.859 -8.698 1.00 57.94 94 ARG A N 1
ATOM 742 C CA . ARG A 1 94 ? -16.767 -24.323 -8.868 1.00 57.94 94 ARG A CA 1
ATOM 743 C C . ARG A 1 94 ? -17.611 -23.801 -7.704 1.00 57.94 94 ARG A C 1
ATOM 745 O O . ARG A 1 94 ? -17.246 -23.986 -6.548 1.00 57.94 94 ARG A O 1
ATOM 752 N N . ARG A 1 95 ? -18.771 -23.204 -8.002 1.00 56.44 95 ARG A N 1
ATOM 753 C CA . ARG A 1 95 ? -19.849 -23.031 -7.013 1.00 56.44 95 ARG A CA 1
ATOM 754 C C . ARG A 1 95 ? -20.374 -24.417 -6.634 1.00 56.44 95 ARG A C 1
ATOM 756 O O . ARG A 1 95 ? -21.142 -24.997 -7.398 1.00 56.44 95 ARG A O 1
ATOM 763 N N . THR A 1 96 ? -19.984 -24.933 -5.476 1.00 58.69 96 THR A N 1
ATOM 764 C CA . THR A 1 96 ? -20.690 -26.055 -4.847 1.00 58.69 96 THR A CA 1
ATOM 765 C C . THR A 1 96 ? -21.857 -25.454 -4.066 1.00 58.69 96 THR A C 1
ATOM 767 O O . THR A 1 96 ? -21.631 -24.651 -3.162 1.00 58.69 96 THR A O 1
ATOM 770 N N . ARG A 1 97 ? -23.087 -25.730 -4.517 1.00 58.84 97 ARG A N 1
ATOM 771 C CA . ARG A 1 97 ? -24.312 -25.408 -3.772 1.00 58.84 97 ARG A CA 1
ATOM 772 C C . ARG A 1 97 ? -24.452 -26.319 -2.564 1.00 58.84 97 ARG A C 1
ATOM 774 O O . ARG A 1 97 ? -24.027 -27.487 -2.692 1.00 58.84 97 ARG A O 1
#

Mean predicted aligned error: 13.25 Å

Foldseek 3Di:
DVVVVVVVVVVVVVVVVVVVVVVVVVVVVVVVVLLVVLLVVLVCCVVVVDDPPLVVVPPDDSPVVVVVNVVSNVSNVVVVVVVVVVVVVDPPDDPDD